Protein AF-A0A0P9VY60-F1 (afdb_monomer_lite)

Secondary structure (DSSP, 8-state):
---------EEEE-TT--S--SSSSEEE--TT--PPPHHHHHHHHHHHHHHHHTTS---------------PPTT--HHHHHHHHHHHHHHHHHHHHHHHHHHHSTTSTTTS--

Radius of gyration: 31.68 Å; chains: 1; bounding box: 68×30×89 Å

Sequence (114 aa):
MVAAVSASALAGMAHNGMDNIPKEGTWLLDGGERVLNPNQNRDLTKYLADKAGSGSGGAPSFTISAPVNVQAQPGMTDADAARQGSAISSALEAQLGQFLEREMRQGGRLWRRA

Foldseek 3Di:
DDPPPPPFPEPEEQEPHDDDDPDDGHYHYDPPDDDDDPVRVVVVVVVVVVVVVPVPPDDPDDDDDDDDDQDDDPPDDVVNSVVVSVVVVVVVVVVVVVVCVVQCPDPHPVVPDD

pLDDT: mean 76.6, std 13.26, range [42.72, 95.12]

Organism: Pseudomonas amygdali pv. lachrymans (NCBI:txid53707)

Structure (mmCIF, N/CA/C/O backbone):
data_AF-A0A0P9VY60-F1
#
_entry.id   AF-A0A0P9VY60-F1
#
loop_
_atom_site.group_PDB
_atom_site.id
_atom_site.type_symbol
_atom_site.label_atom_id
_atom_site.label_alt_id
_atom_site.label_comp_id
_atom_site.label_asym_id
_atom_site.label_entity_id
_atom_site.label_seq_id
_atom_site.pdbx_PDB_ins_code
_atom_site.Cartn_x
_atom_site.Cartn_y
_atom_site.Cartn_z
_atom_site.occupancy
_atom_site.B_iso_or_equiv
_atom_site.auth_seq_id
_atom_site.auth_comp_id
_atom_site.auth_asym_id
_atom_site.auth_atom_id
_atom_site.pdbx_PDB_model_num
ATOM 1 N N . MET A 1 1 ? -31.295 -20.658 41.154 1.00 42.72 1 MET A N 1
ATOM 2 C CA . MET A 1 1 ? -30.036 -19.919 41.384 1.00 42.72 1 MET A CA 1
ATOM 3 C C . MET A 1 1 ? -29.903 -18.901 40.266 1.00 42.72 1 MET A C 1
ATOM 5 O O . MET A 1 1 ? -29.662 -19.297 39.136 1.00 42.72 1 MET A O 1
ATOM 9 N N . VAL A 1 2 ? -30.185 -17.626 40.540 1.00 44.47 2 VAL A N 1
ATOM 10 C CA . VAL A 1 2 ? -29.983 -16.541 39.569 1.00 44.47 2 VAL A CA 1
ATOM 11 C C . VAL A 1 2 ? -28.503 -16.183 39.632 1.00 44.47 2 VAL A C 1
ATOM 13 O O . VAL A 1 2 ? -28.032 -15.722 40.669 1.00 44.47 2 VAL A O 1
ATOM 16 N N . ALA A 1 3 ? -27.754 -16.478 38.570 1.00 52.75 3 ALA A N 1
ATOM 17 C CA . ALA A 1 3 ? -26.366 -16.057 38.460 1.00 52.75 3 ALA A CA 1
ATOM 18 C C . ALA A 1 3 ? -26.352 -14.531 38.318 1.00 52.75 3 ALA A C 1
ATOM 20 O O . ALA A 1 3 ? -26.798 -13.993 37.305 1.00 52.75 3 ALA A O 1
ATOM 21 N N . ALA A 1 4 ? -25.892 -13.834 39.355 1.00 50.12 4 ALA A N 1
ATOM 22 C CA . ALA A 1 4 ? -25.584 -12.419 39.268 1.00 50.12 4 ALA A CA 1
ATOM 23 C C . ALA A 1 4 ? -24.449 -12.260 38.249 1.00 50.12 4 ALA A C 1
ATOM 25 O O . ALA A 1 4 ? -23.294 -12.559 38.548 1.00 50.12 4 ALA A O 1
ATOM 26 N N . VAL A 1 5 ? -24.785 -11.849 37.026 1.00 60.59 5 VAL A N 1
ATOM 27 C CA . VAL A 1 5 ? -23.789 -11.393 36.059 1.00 60.59 5 VAL A CA 1
ATOM 28 C C . VAL A 1 5 ? -23.247 -10.090 36.627 1.00 60.59 5 VAL A C 1
ATOM 30 O O . VAL A 1 5 ? -23.922 -9.063 36.616 1.00 60.59 5 VAL A O 1
ATOM 33 N N . SER A 1 6 ? -22.061 -10.161 37.221 1.00 55.69 6 SER A N 1
ATOM 34 C CA . SER A 1 6 ? -21.292 -9.002 37.649 1.00 55.69 6 SER A CA 1
ATOM 35 C C . SER A 1 6 ? -21.146 -8.070 36.449 1.00 55.69 6 SER A C 1
ATOM 37 O O . SER A 1 6 ? -20.472 -8.403 35.476 1.00 55.69 6 SER A O 1
ATOM 39 N N . ALA A 1 7 ? -21.824 -6.921 36.502 1.00 60.38 7 ALA A N 1
ATOM 40 C CA . ALA A 1 7 ? -21.718 -5.883 35.489 1.00 60.38 7 ALA A CA 1
ATOM 41 C C . ALA A 1 7 ? -20.251 -5.449 35.409 1.00 60.38 7 ALA A C 1
ATOM 43 O O . ALA A 1 7 ? -19.738 -4.766 36.296 1.00 60.38 7 ALA A O 1
ATOM 44 N N . SER A 1 8 ? -19.547 -5.919 34.383 1.00 64.31 8 SER A N 1
ATOM 45 C CA . SER A 1 8 ? -18.175 -5.514 34.109 1.00 64.31 8 SER A CA 1
ATOM 46 C C . SER A 1 8 ? -18.191 -4.006 33.872 1.00 64.31 8 SER A C 1
ATOM 48 O O . SER A 1 8 ? -18.979 -3.524 33.057 1.00 64.31 8 SER A O 1
ATOM 50 N N . ALA A 1 9 ? -17.372 -3.248 34.603 1.00 73.56 9 ALA A N 1
ATOM 51 C CA . ALA A 1 9 ? -17.280 -1.809 34.394 1.00 73.56 9 ALA A CA 1
ATOM 52 C C . ALA A 1 9 ? -16.748 -1.555 32.979 1.00 73.56 9 ALA A C 1
ATOM 54 O O . ALA A 1 9 ? -15.599 -1.876 32.666 1.00 73.56 9 ALA A O 1
ATOM 55 N N . LEU A 1 10 ? -17.607 -1.025 32.113 1.00 77.69 10 LEU A N 1
ATOM 56 C CA . LEU A 1 10 ? -17.242 -0.736 30.740 1.00 77.69 10 LEU A CA 1
ATOM 57 C C . LEU A 1 10 ? -16.207 0.395 30.711 1.00 77.69 10 LEU A C 1
ATOM 59 O O . LEU A 1 10 ? -16.400 1.435 31.339 1.00 77.69 10 LEU A O 1
ATOM 63 N N . ALA A 1 11 ? -15.107 0.192 29.988 1.00 81.56 11 ALA A N 1
ATOM 64 C CA . ALA A 1 11 ? -14.084 1.216 29.805 1.00 81.56 11 ALA A CA 1
ATOM 65 C C . ALA A 1 11 ? -14.533 2.305 28.820 1.00 81.56 11 ALA A C 1
ATOM 67 O O . ALA A 1 11 ? -14.134 3.458 28.983 1.00 81.56 11 ALA A O 1
ATOM 68 N N . GLY A 1 12 ? -15.384 1.952 27.847 1.00 83.19 12 GLY A N 1
ATOM 69 C CA . GLY A 1 12 ? -16.000 2.879 26.900 1.00 83.19 12 GLY A CA 1
ATOM 70 C C . GLY A 1 12 ? -16.765 2.189 25.762 1.00 83.19 12 GLY A C 1
ATOM 71 O O . GLY A 1 12 ? -16.897 0.964 25.727 1.00 83.19 12 GLY A O 1
ATOM 72 N N . MET A 1 13 ? -17.264 2.996 24.824 1.00 86.00 13 MET A N 1
ATOM 73 C CA . MET A 1 13 ? -17.917 2.558 23.583 1.00 86.00 13 MET A CA 1
ATOM 74 C C . MET A 1 13 ? -17.032 2.944 22.396 1.00 86.00 13 MET A C 1
ATOM 76 O O . MET A 1 13 ? -16.582 4.087 22.330 1.00 86.00 13 MET A O 1
ATOM 80 N N . ALA A 1 14 ? -16.787 2.008 21.481 1.00 82.25 14 ALA A N 1
ATOM 81 C CA . ALA A 1 14 ? -15.943 2.197 20.300 1.00 82.25 14 ALA A CA 1
ATOM 82 C C . ALA A 1 14 ? -16.771 2.183 18.997 1.00 82.25 14 ALA A C 1
ATOM 84 O O . ALA A 1 14 ? -16.352 1.598 18.007 1.00 82.25 14 ALA A O 1
ATOM 85 N N . HIS A 1 15 ? -17.951 2.815 19.012 1.00 84.38 15 HIS A N 1
ATOM 86 C CA . HIS A 1 15 ? -18.825 2.924 17.836 1.00 84.38 15 HIS A CA 1
ATOM 87 C C . HIS A 1 15 ? -18.157 3.710 16.699 1.00 84.38 15 HIS A C 1
ATOM 89 O O . HIS A 1 15 ? -17.724 4.845 16.905 1.00 84.38 15 HIS A O 1
ATOM 95 N N . ASN A 1 16 ? -18.215 3.163 15.483 1.00 83.12 16 ASN A N 1
ATOM 96 C CA . ASN A 1 16 ? -17.610 3.680 14.248 1.00 83.12 16 ASN A CA 1
ATOM 97 C C . ASN A 1 16 ? -16.075 3.592 14.212 1.00 83.12 16 ASN A C 1
ATOM 99 O O . ASN A 1 16 ? -15.430 4.285 13.420 1.00 83.12 16 ASN A O 1
ATOM 103 N N . GLY A 1 17 ? -15.490 2.726 15.039 1.00 81.94 17 GLY A N 1
ATOM 104 C CA . GLY A 1 17 ? -14.044 2.595 15.183 1.00 81.94 17 GLY A CA 1
ATOM 105 C C . GLY A 1 17 ? -13.393 3.700 16.023 1.00 81.94 17 GLY A C 1
ATOM 106 O O . GLY A 1 17 ? -14.022 4.652 16.480 1.00 81.94 17 GLY A O 1
ATOM 107 N N . MET A 1 18 ? -12.092 3.542 16.266 1.00 85.06 18 MET A N 1
ATOM 108 C CA . MET A 1 18 ? -11.272 4.484 17.027 1.00 85.06 18 MET A CA 1
ATOM 109 C C . MET A 1 18 ? -9.796 4.325 16.670 1.00 85.06 18 MET A C 1
ATOM 111 O O . MET A 1 18 ? -9.339 3.212 16.408 1.00 85.06 18 MET A O 1
ATOM 115 N N . ASP A 1 19 ? -9.042 5.421 16.724 1.00 83.12 19 ASP A N 1
ATOM 116 C CA . ASP A 1 19 ? -7.623 5.409 16.349 1.00 83.12 19 ASP A CA 1
ATOM 117 C C . ASP A 1 19 ? -6.732 4.737 17.406 1.00 83.12 19 ASP A C 1
ATOM 119 O O . ASP A 1 19 ? -5.780 4.035 17.068 1.00 83.12 19 ASP A O 1
ATOM 123 N N . ASN A 1 20 ? -7.016 4.946 18.700 1.00 85.81 20 ASN A N 1
ATOM 124 C CA . ASN A 1 20 ? -6.214 4.388 19.791 1.00 85.81 20 ASN A CA 1
ATOM 125 C C . ASN A 1 20 ? -7.009 4.174 21.086 1.00 85.81 20 ASN A C 1
ATOM 127 O O . ASN A 1 20 ? -7.744 5.056 21.529 1.00 85.81 20 ASN A O 1
ATOM 131 N N . ILE A 1 21 ? -6.770 3.036 21.747 1.00 86.81 21 ILE A N 1
ATOM 132 C CA . ILE A 1 21 ? -7.332 2.675 23.056 1.00 86.81 21 ILE A CA 1
ATOM 133 C C . ILE A 1 21 ? -6.580 3.431 24.169 1.00 86.81 21 ILE A C 1
ATOM 135 O O . ILE A 1 21 ? -5.389 3.186 24.362 1.00 86.81 21 ILE A O 1
ATOM 139 N N . PRO A 1 22 ? -7.227 4.341 24.926 1.00 85.00 22 PRO A N 1
ATOM 140 C CA . PRO A 1 22 ? -6.536 5.177 25.914 1.00 85.00 22 PRO A CA 1
ATOM 141 C C . PRO A 1 22 ? -6.069 4.399 27.153 1.00 85.00 22 PRO A C 1
ATOM 143 O O . PRO A 1 22 ? -5.088 4.781 27.786 1.00 85.00 22 PRO A O 1
ATOM 146 N N . LYS A 1 23 ? -6.781 3.328 27.518 1.00 88.00 23 LYS A N 1
ATOM 147 C CA . LYS A 1 23 ? -6.438 2.411 28.612 1.00 88.00 23 LYS A CA 1
ATOM 148 C C . LYS A 1 23 ? -7.058 1.036 28.371 1.00 88.00 23 LYS A C 1
ATOM 150 O O . LYS A 1 23 ? -8.108 0.937 27.734 1.00 88.00 23 LYS A O 1
ATOM 155 N N . GLU A 1 24 ? -6.432 -0.005 28.907 1.00 89.62 24 GLU A N 1
ATOM 156 C CA . GLU A 1 24 ? -6.970 -1.366 28.869 1.00 89.62 24 GLU A CA 1
ATOM 157 C C . GLU A 1 24 ? -8.321 -1.455 29.597 1.00 89.62 24 GLU A C 1
ATOM 159 O O . GLU A 1 24 ? -8.554 -0.788 30.610 1.00 89.62 24 GLU A O 1
ATOM 164 N N . GLY A 1 25 ? -9.229 -2.272 29.064 1.00 89.12 25 GLY A N 1
ATOM 165 C CA . GLY A 1 25 ? -10.533 -2.518 29.661 1.00 89.12 25 GLY A CA 1
ATOM 166 C C . GLY A 1 25 ? -11.514 -3.162 28.687 1.00 89.12 25 GLY A C 1
ATOM 167 O O . GLY A 1 25 ? -11.138 -3.606 27.605 1.00 89.12 25 GLY A O 1
ATOM 168 N N . THR A 1 26 ? -12.784 -3.225 29.085 1.00 89.62 26 THR A N 1
ATOM 169 C CA . THR A 1 26 ? -13.864 -3.797 28.262 1.00 89.62 26 THR A CA 1
ATOM 170 C C . THR A 1 26 ? -14.496 -2.715 27.388 1.00 89.62 26 THR A C 1
ATOM 172 O O . THR A 1 26 ? -14.861 -1.661 27.905 1.00 89.62 26 THR A O 1
ATOM 175 N N . TRP A 1 27 ? -14.661 -2.979 26.092 1.00 89.19 27 TRP A N 1
ATOM 176 C CA . TRP A 1 27 ? -15.203 -2.028 25.114 1.00 89.19 27 TRP A CA 1
ATOM 177 C C . TRP A 1 27 ? -16.440 -2.604 24.421 1.00 89.19 27 TRP A C 1
ATOM 179 O O . TRP A 1 27 ? -16.451 -3.785 24.074 1.00 89.19 27 TRP A O 1
ATOM 189 N N . LEU A 1 28 ? -17.472 -1.776 24.229 1.00 90.38 28 LEU A N 1
ATOM 190 C CA . LEU A 1 28 ? -18.633 -2.130 23.405 1.00 90.38 28 LEU A CA 1
ATOM 191 C C . LEU A 1 28 ? -18.373 -1.782 21.940 1.00 90.38 28 LEU A C 1
ATOM 193 O O . LEU A 1 28 ? -17.851 -0.704 21.648 1.00 90.38 28 LEU A O 1
ATOM 197 N N . LEU A 1 29 ? -18.775 -2.698 21.061 1.00 89.69 29 LEU A N 1
ATOM 198 C CA . LEU A 1 29 ? -18.629 -2.626 19.610 1.00 89.69 29 LEU A CA 1
ATOM 199 C C . LEU A 1 29 ? -19.987 -2.830 18.943 1.00 89.69 29 LEU A C 1
ATOM 201 O O . LEU A 1 29 ? -20.821 -3.589 19.449 1.00 89.69 29 LEU A O 1
ATOM 205 N N . ASP A 1 30 ? -20.156 -2.211 17.783 1.00 90.19 30 ASP A N 1
ATOM 206 C CA . ASP A 1 30 ? -21.293 -2.452 16.909 1.00 90.19 30 ASP A CA 1
ATOM 207 C C . ASP A 1 30 ? -21.121 -3.754 16.112 1.00 90.19 30 ASP A C 1
ATOM 209 O O . ASP A 1 30 ? -20.020 -4.202 15.769 1.00 90.19 30 ASP A O 1
ATOM 213 N N . GLY A 1 31 ? -22.250 -4.383 15.778 1.00 91.62 31 GLY A N 1
ATOM 214 C CA . GLY A 1 31 ? -22.262 -5.550 14.903 1.00 91.62 31 GLY A CA 1
ATOM 215 C C . GLY A 1 31 ? -21.685 -5.211 13.525 1.00 91.62 31 GLY A C 1
ATOM 216 O O . GLY A 1 31 ? -22.217 -4.358 12.822 1.00 91.62 31 GLY A O 1
ATOM 217 N N . GLY A 1 32 ? -20.619 -5.908 13.121 1.00 90.31 32 GLY A N 1
ATOM 218 C CA . GLY A 1 32 ? -19.929 -5.689 11.842 1.00 90.31 32 GLY A CA 1
ATOM 219 C C . GLY A 1 32 ? -18.572 -4.985 11.959 1.00 90.31 32 GLY A C 1
ATOM 220 O O . GLY A 1 32 ? -17.814 -4.980 10.988 1.00 90.31 32 GLY A O 1
ATOM 221 N N . GLU A 1 33 ? -18.220 -4.459 13.135 1.00 91.31 33 GLU A N 1
ATOM 222 C CA . GLU A 1 33 ? -16.888 -3.906 13.395 1.00 91.31 33 GLU A CA 1
ATOM 223 C C . GLU A 1 33 ? -15.824 -5.012 13.526 1.00 91.31 33 GLU A C 1
ATOM 225 O O . GLU A 1 33 ? -16.108 -6.150 13.911 1.00 91.31 33 GLU A O 1
ATOM 230 N N . ARG A 1 34 ? -14.567 -4.695 13.181 1.00 89.62 34 ARG A N 1
ATOM 231 C CA . ARG A 1 34 ? -13.445 -5.648 13.221 1.00 89.62 34 ARG A CA 1
ATOM 232 C C . ARG A 1 34 ? -12.412 -5.219 14.251 1.00 89.62 34 ARG A C 1
ATOM 234 O O . ARG A 1 34 ? -11.895 -4.110 14.185 1.00 89.62 34 ARG A O 1
ATOM 241 N N . VAL A 1 35 ? -12.033 -6.150 15.122 1.00 90.19 35 VAL A N 1
ATOM 242 C CA . VAL A 1 35 ? -10.876 -6.009 16.014 1.00 90.19 35 VAL A CA 1
ATOM 243 C C . VAL A 1 35 ? -9.698 -6.750 15.394 1.00 90.19 35 VAL A C 1
ATOM 245 O O . VAL A 1 35 ? -9.787 -7.945 15.110 1.00 90.19 35 VAL A O 1
ATOM 248 N N . LEU A 1 36 ? -8.601 -6.036 15.150 1.00 90.88 36 LEU A N 1
ATOM 249 C CA . LEU A 1 36 ? -7.376 -6.607 14.594 1.00 90.88 36 LEU A CA 1
ATOM 250 C C . LEU A 1 36 ? -6.371 -6.882 15.706 1.00 90.88 36 LEU A C 1
ATOM 252 O O . LEU A 1 36 ? -6.258 -6.112 16.660 1.00 90.88 36 LEU A O 1
ATOM 256 N N . ASN A 1 37 ? -5.591 -7.955 15.564 1.00 93.06 37 ASN A N 1
ATOM 257 C CA . ASN A 1 37 ? -4.427 -8.125 16.424 1.00 93.06 37 ASN A CA 1
ATOM 258 C C . ASN A 1 37 ? -3.325 -7.105 16.044 1.00 93.06 37 ASN A C 1
ATOM 260 O O . ASN A 1 37 ? -3.324 -6.581 14.924 1.00 93.06 37 ASN A O 1
ATOM 264 N N . PRO A 1 38 ? -2.352 -6.828 16.932 1.00 90.75 38 PRO A N 1
ATOM 265 C CA . PRO A 1 38 ? -1.355 -5.783 16.686 1.00 90.75 38 PRO A CA 1
ATOM 266 C C . PRO A 1 38 ? -0.524 -5.973 15.408 1.00 90.75 38 PRO A C 1
ATOM 268 O O . PRO A 1 38 ? -0.226 -5.003 14.713 1.00 90.75 38 PRO A O 1
ATOM 271 N N . ASN A 1 39 ? -0.171 -7.217 15.066 1.00 95.12 39 ASN A N 1
ATOM 272 C CA . ASN A 1 39 ? 0.602 -7.510 13.858 1.00 95.12 39 ASN A CA 1
ATOM 273 C C . ASN A 1 39 ? -0.224 -7.254 12.590 1.00 95.12 39 ASN A C 1
ATOM 275 O O . ASN A 1 39 ? 0.253 -6.579 11.686 1.00 95.12 39 ASN A O 1
ATOM 279 N N . GLN A 1 40 ? -1.476 -7.715 12.557 1.00 94.44 40 GLN A N 1
ATOM 280 C CA . GLN A 1 40 ? -2.414 -7.462 11.462 1.00 94.44 40 GLN A CA 1
ATOM 281 C C . GLN A 1 40 ? -2.684 -5.969 11.289 1.00 94.44 40 GLN A C 1
ATOM 283 O O . GLN A 1 40 ? -2.755 -5.501 10.158 1.00 94.44 40 GLN A O 1
ATOM 288 N N . ASN A 1 41 ? -2.805 -5.223 12.391 1.00 91.88 41 ASN A N 1
ATOM 289 C CA . ASN A 1 41 ? -2.982 -3.777 12.339 1.00 91.88 41 ASN A CA 1
ATOM 290 C C . ASN A 1 41 ? -1.769 -3.091 11.695 1.00 91.88 41 ASN A C 1
ATOM 292 O O . ASN A 1 41 ? -1.922 -2.319 10.756 1.00 91.88 41 ASN A O 1
ATOM 296 N N . ARG A 1 42 ? -0.549 -3.429 12.137 1.00 93.62 42 ARG A N 1
ATOM 297 C CA . ARG A 1 42 ? 0.690 -2.906 11.537 1.00 93.62 42 ARG A CA 1
ATOM 298 C C . ARG A 1 42 ? 0.775 -3.228 10.045 1.00 93.62 42 ARG A C 1
ATOM 300 O O . ARG A 1 42 ? 1.110 -2.354 9.248 1.00 93.62 42 ARG A O 1
ATOM 307 N N . ASP A 1 43 ? 0.495 -4.473 9.679 1.00 95.12 43 ASP A N 1
ATOM 308 C CA . ASP A 1 43 ? 0.611 -4.936 8.299 1.00 95.12 43 ASP A CA 1
ATOM 309 C C . ASP A 1 43 ? -0.447 -4.266 7.400 1.00 95.12 43 ASP A C 1
ATOM 311 O O . ASP A 1 43 ? -0.125 -3.851 6.285 1.00 95.12 43 ASP A O 1
ATOM 315 N N . LEU A 1 44 ? -1.675 -4.067 7.901 1.00 93.50 44 LEU A N 1
ATOM 316 C CA . LEU A 1 44 ? -2.723 -3.307 7.213 1.00 93.50 44 LEU A CA 1
ATOM 317 C C . LEU A 1 44 ? -2.328 -1.838 7.032 1.00 93.50 44 LEU A C 1
ATOM 319 O O . LEU A 1 44 ? -2.419 -1.321 5.920 1.00 93.50 44 LEU A O 1
ATOM 323 N N . THR A 1 45 ? -1.851 -1.177 8.089 1.00 91.75 45 THR A N 1
ATOM 324 C CA . THR A 1 45 ? -1.384 0.215 8.027 1.00 91.75 45 THR A CA 1
ATOM 325 C C . THR A 1 45 ? -0.283 0.379 6.987 1.00 91.75 45 THR A C 1
ATOM 327 O O . THR A 1 45 ? -0.333 1.300 6.175 1.00 91.75 45 THR A O 1
ATOM 330 N N . LYS A 1 46 ? 0.682 -0.548 6.958 1.00 92.62 46 LYS A N 1
ATOM 331 C CA . LYS A 1 46 ? 1.745 -0.549 5.952 1.00 92.62 46 LYS A CA 1
ATOM 332 C C . LYS A 1 46 ? 1.186 -0.709 4.539 1.00 92.62 46 LYS A C 1
ATOM 334 O O . LYS A 1 46 ? 1.519 0.082 3.667 1.00 92.62 46 LYS A O 1
ATOM 339 N N . TYR A 1 47 ? 0.303 -1.683 4.323 1.00 91.56 47 TYR A N 1
ATOM 340 C CA . TYR A 1 47 ? -0.323 -1.900 3.018 1.00 91.56 47 TYR A CA 1
ATOM 341 C C . TYR A 1 47 ? -1.079 -0.659 2.519 1.00 91.56 47 TYR A C 1
ATOM 343 O O . TYR A 1 47 ? -0.967 -0.294 1.349 1.00 91.56 47 TYR A O 1
ATOM 351 N N . LEU A 1 48 ? -1.832 0.005 3.400 1.00 91.44 48 LEU 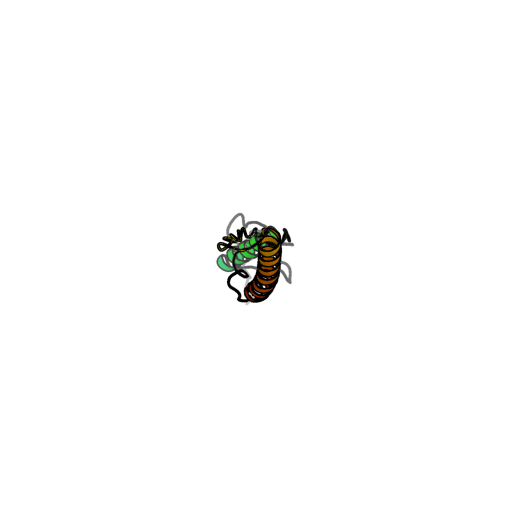A N 1
ATOM 352 C CA . LEU A 1 48 ? -2.554 1.231 3.065 1.00 91.44 48 LEU A CA 1
ATOM 353 C C . LEU A 1 48 ? -1.599 2.387 2.750 1.00 91.44 48 LEU A C 1
ATOM 355 O O . LEU A 1 48 ? -1.842 3.111 1.789 1.00 91.44 48 LEU A O 1
ATOM 359 N N . ALA A 1 49 ? -0.503 2.535 3.499 1.00 88.38 49 ALA A N 1
ATOM 360 C CA . ALA A 1 49 ? 0.524 3.539 3.227 1.00 88.38 49 ALA A CA 1
ATOM 361 C C . ALA A 1 49 ? 1.218 3.299 1.875 1.00 88.38 49 ALA A C 1
ATOM 363 O O . ALA A 1 49 ? 1.347 4.227 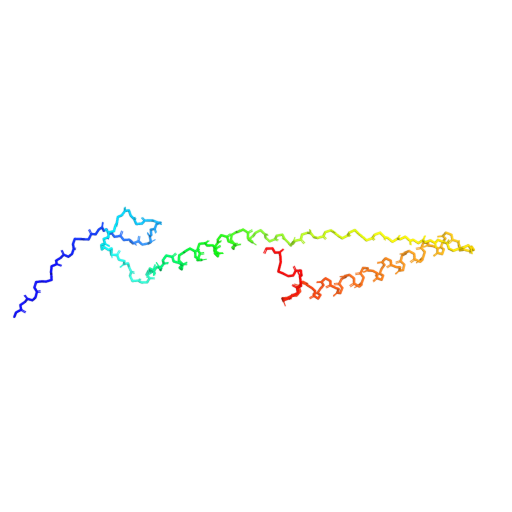1.078 1.00 88.38 49 ALA A O 1
ATOM 364 N N . ASP A 1 50 ? 1.578 2.049 1.573 1.00 85.00 50 ASP A N 1
ATOM 365 C CA . ASP A 1 50 ? 2.176 1.657 0.294 1.00 85.00 50 ASP A CA 1
ATOM 366 C C . ASP A 1 50 ? 1.195 1.897 -0.868 1.00 85.00 50 ASP A C 1
ATOM 368 O O . ASP A 1 50 ? 1.582 2.358 -1.943 1.00 85.00 50 ASP A O 1
ATOM 372 N N . LYS A 1 51 ? -0.105 1.643 -0.665 1.00 82.44 51 LYS A N 1
ATOM 373 C CA . LYS A 1 51 ? -1.156 1.942 -1.651 1.00 82.44 51 LYS A CA 1
ATOM 374 C C . LYS A 1 51 ? -1.407 3.435 -1.835 1.00 82.44 51 LYS A C 1
ATOM 376 O O . LYS A 1 51 ? -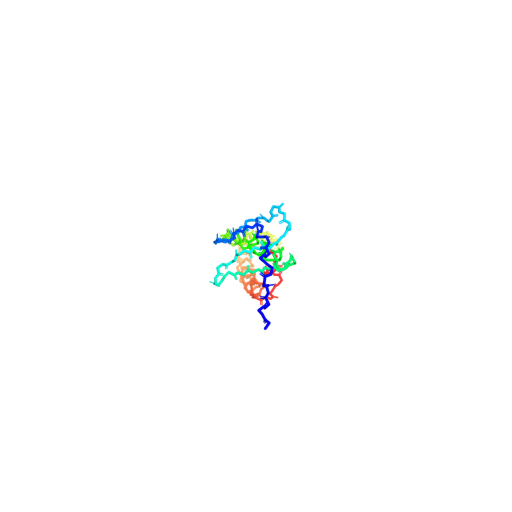1.611 3.865 -2.965 1.00 82.44 51 LYS A O 1
ATOM 381 N N . ALA A 1 52 ? -1.376 4.216 -0.761 1.00 76.94 52 ALA A N 1
ATOM 382 C CA . ALA A 1 52 ? -1.506 5.666 -0.832 1.00 76.94 52 ALA A CA 1
ATOM 383 C C . ALA A 1 52 ? -0.293 6.301 -1.535 1.00 76.94 52 ALA A C 1
ATOM 385 O O . ALA A 1 52 ? -0.467 7.179 -2.375 1.00 76.94 52 ALA A O 1
ATOM 386 N N . GLY A 1 53 ? 0.921 5.811 -1.258 1.00 64.88 53 GLY A N 1
ATOM 387 C CA . GLY A 1 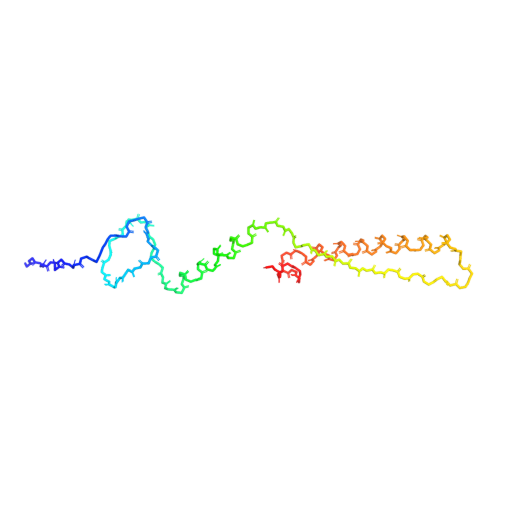53 ? 2.156 6.257 -1.911 1.00 64.88 53 GLY A CA 1
ATOM 388 C C . GLY A 1 53 ? 2.273 5.815 -3.374 1.00 64.88 53 GLY A C 1
ATOM 389 O O . GLY A 1 53 ? 2.704 6.593 -4.220 1.00 64.88 53 GLY A O 1
ATOM 390 N N . SER A 1 54 ? 1.816 4.602 -3.701 1.00 57.84 54 SER A N 1
ATOM 391 C CA . SER A 1 54 ? 1.766 4.091 -5.084 1.00 57.84 54 SER A CA 1
ATOM 392 C C . SER A 1 54 ? 0.553 4.581 -5.888 1.00 57.84 54 SER A C 1
ATOM 394 O O . SER A 1 54 ? 0.448 4.294 -7.079 1.00 57.84 54 SER A O 1
ATOM 396 N N . GLY A 1 55 ? -0.348 5.352 -5.267 1.00 52.12 55 GLY A N 1
ATOM 397 C CA . GLY A 1 55 ? -1.470 6.026 -5.928 1.00 52.12 55 GLY A CA 1
ATOM 398 C C . GLY A 1 55 ? -1.055 7.208 -6.810 1.00 52.12 55 GLY A C 1
ATOM 399 O O . GLY A 1 55 ? -1.858 7.678 -7.615 1.00 52.12 55 GLY A O 1
ATOM 400 N N . SER A 1 56 ? 0.203 7.656 -6.727 1.00 51.34 56 SER A N 1
ATOM 401 C CA . SER A 1 56 ? 0.810 8.503 -7.756 1.00 51.34 56 SER A CA 1
ATOM 402 C C . SER A 1 56 ? 1.171 7.627 -8.957 1.00 51.34 56 SER A C 1
ATOM 404 O O . SER A 1 56 ? 2.299 7.161 -9.100 1.00 51.34 56 SER A O 1
ATOM 406 N N . GLY A 1 57 ? 0.172 7.355 -9.799 1.00 51.38 57 GLY A N 1
ATOM 407 C CA . GLY A 1 57 ? 0.279 6.623 -11.062 1.00 51.38 57 GLY A CA 1
ATOM 408 C C . GLY A 1 57 ? 1.093 7.355 -12.133 1.00 51.38 57 GLY A C 1
ATOM 409 O O . GLY A 1 57 ? 0.627 7.527 -13.256 1.00 51.38 57 GLY A O 1
ATOM 410 N N . GLY A 1 58 ? 2.306 7.790 -11.803 1.00 53.28 58 GLY A N 1
ATOM 411 C CA . GLY A 1 58 ? 3.343 8.065 -12.781 1.00 53.28 58 GLY A CA 1
ATOM 412 C C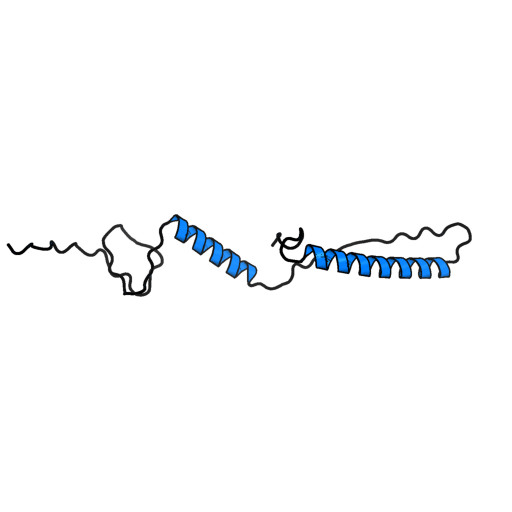 . GLY A 1 58 ? 4.075 6.762 -13.049 1.00 53.28 58 GLY A C 1
ATOM 413 O O . GLY A 1 58 ? 4.725 6.228 -12.152 1.00 53.28 58 GLY A O 1
ATOM 414 N N . ALA A 1 59 ? 3.958 6.231 -14.267 1.00 57.72 59 ALA A N 1
ATOM 415 C CA . ALA A 1 59 ? 4.832 5.153 -14.714 1.00 57.72 59 ALA A CA 1
ATOM 416 C C . ALA A 1 59 ? 6.287 5.509 -14.348 1.00 57.72 59 ALA A C 1
ATOM 418 O O . ALA A 1 59 ? 6.668 6.671 -14.526 1.00 57.72 59 ALA A O 1
ATOM 419 N N . PRO A 1 60 ? 7.092 4.566 -13.824 1.00 57.94 60 PRO A N 1
ATOM 420 C CA . PRO A 1 60 ? 8.489 4.842 -13.526 1.00 57.94 60 PRO A CA 1
ATOM 421 C C . PRO A 1 60 ? 9.156 5.385 -14.794 1.00 57.94 60 PRO A C 1
ATOM 423 O O . PRO A 1 60 ? 9.268 4.683 -15.798 1.00 57.94 60 PRO A O 1
ATOM 426 N N . SER A 1 61 ? 9.549 6.661 -14.777 1.00 57.56 61 SER A N 1
ATOM 427 C CA . SER A 1 61 ? 10.241 7.277 -15.904 1.00 57.56 61 SER A CA 1
ATOM 428 C C . SER A 1 61 ? 11.658 6.718 -15.942 1.00 57.56 61 SER A C 1
ATOM 430 O O . SER A 1 61 ? 12.496 7.067 -15.109 1.00 57.56 61 SER A O 1
ATOM 432 N N . PHE A 1 62 ? 11.914 5.812 -16.878 1.00 62.28 62 PHE A N 1
ATOM 433 C CA . PHE A 1 62 ? 13.222 5.205 -17.075 1.00 62.28 62 PHE A CA 1
ATOM 434 C C . PHE A 1 62 ? 13.895 5.833 -18.300 1.00 62.28 62 PHE A C 1
ATOM 436 O O . PHE A 1 62 ? 13.415 5.679 -19.421 1.00 62.28 62 PHE A O 1
ATOM 443 N N . THR A 1 63 ? 15.001 6.550 -18.087 1.00 68.50 63 THR A N 1
ATOM 444 C CA . THR A 1 63 ? 15.803 7.142 -19.169 1.00 68.50 63 THR A CA 1
ATOM 445 C C . THR A 1 63 ? 16.967 6.216 -19.501 1.00 68.50 63 THR A C 1
ATOM 447 O O . THR A 1 63 ? 17.832 5.980 -18.658 1.00 68.50 63 THR A O 1
ATOM 450 N N . ILE A 1 64 ? 17.003 5.702 -20.732 1.00 68.00 64 ILE A N 1
ATOM 451 C CA . ILE A 1 64 ? 18.088 4.849 -21.229 1.00 68.00 64 ILE A CA 1
ATOM 452 C C . ILE A 1 64 ? 18.957 5.667 -22.176 1.00 68.00 64 ILE A C 1
ATOM 454 O O . ILE A 1 64 ? 18.518 6.040 -23.261 1.00 68.00 64 ILE A O 1
ATOM 458 N N . SER A 1 65 ? 20.206 5.904 -21.784 1.00 68.50 65 SER A N 1
ATOM 459 C CA . SER A 1 65 ? 21.216 6.516 -22.648 1.00 68.50 65 SER A CA 1
ATOM 460 C C . SER A 1 65 ? 22.005 5.421 -23.365 1.00 68.50 65 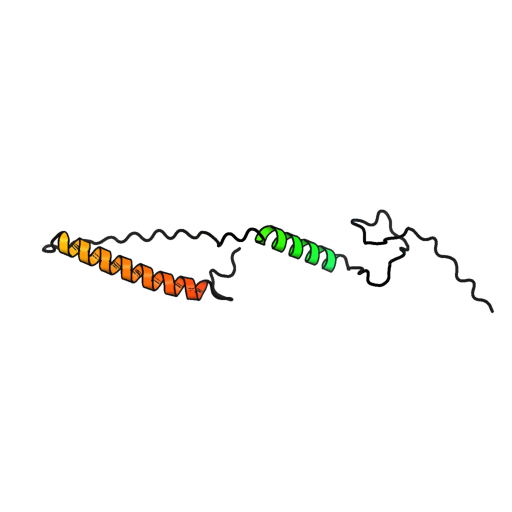SER A C 1
ATOM 462 O O . SER A 1 65 ? 22.855 4.778 -22.752 1.00 68.50 65 SER A O 1
ATOM 464 N N . ALA A 1 66 ? 21.735 5.205 -24.653 1.00 70.62 66 ALA A N 1
ATOM 465 C CA . ALA A 1 66 ? 22.453 4.239 -25.487 1.00 70.62 66 ALA A CA 1
ATOM 466 C C . ALA A 1 66 ? 23.158 4.952 -26.661 1.00 70.62 66 ALA A C 1
ATOM 468 O O . ALA A 1 66 ? 22.569 5.095 -27.733 1.00 70.62 66 ALA A O 1
ATOM 469 N N . PRO A 1 67 ? 24.395 5.452 -26.474 1.00 69.31 67 PRO A N 1
ATOM 470 C CA . PRO A 1 67 ? 25.135 6.110 -27.548 1.00 69.31 67 PRO A CA 1
ATOM 471 C C . PRO A 1 67 ? 25.569 5.092 -28.614 1.00 69.31 67 PRO A C 1
ATOM 473 O O . PRO A 1 67 ? 26.190 4.077 -28.301 1.00 69.31 67 PRO A O 1
ATOM 476 N N . VAL A 1 68 ? 25.268 5.378 -29.883 1.00 68.88 68 VAL A N 1
ATOM 477 C CA . VAL A 1 68 ? 25.716 4.580 -31.035 1.00 68.88 68 VAL A CA 1
ATOM 478 C C . VAL A 1 68 ? 26.936 5.261 -31.653 1.00 68.88 68 VAL A C 1
ATOM 480 O O . VAL A 1 68 ? 26.820 6.335 -32.238 1.00 68.88 68 VAL A O 1
ATOM 483 N N . ASN A 1 69 ? 28.108 4.635 -31.538 1.00 68.62 69 ASN A N 1
ATOM 484 C CA . ASN A 1 69 ? 29.339 5.113 -32.166 1.00 68.62 69 ASN A CA 1
ATOM 485 C C . ASN A 1 69 ? 29.552 4.379 -33.498 1.00 68.62 69 ASN A C 1
ATOM 487 O O . ASN A 1 69 ? 29.888 3.196 -33.506 1.00 68.62 69 ASN A O 1
ATOM 491 N N . VAL A 1 70 ? 29.366 5.071 -34.625 1.00 64.25 70 VAL A N 1
ATOM 492 C CA . VAL A 1 70 ? 29.677 4.528 -35.956 1.00 64.25 70 VAL A CA 1
ATOM 493 C C . VAL A 1 70 ? 31.089 4.965 -36.329 1.00 64.25 70 VAL A C 1
ATOM 495 O O . VAL A 1 70 ? 31.332 6.132 -36.625 1.00 64.25 70 VAL A O 1
ATOM 498 N N . GLN A 1 71 ? 32.042 4.036 -36.278 1.00 62.50 71 GLN A N 1
ATOM 499 C CA . GLN A 1 71 ? 33.393 4.269 -36.782 1.00 62.50 71 GLN A CA 1
ATOM 500 C C . GLN A 1 71 ? 33.382 4.052 -38.296 1.00 62.50 71 GLN A C 1
ATOM 502 O O . GLN A 1 71 ? 33.259 2.920 -38.758 1.00 62.50 71 GLN A O 1
ATOM 507 N N . ALA A 1 72 ? 33.477 5.138 -39.066 1.00 58.50 72 ALA A N 1
ATOM 508 C CA . ALA A 1 72 ? 33.589 5.052 -40.516 1.00 58.50 72 ALA A CA 1
ATOM 509 C C . ALA A 1 72 ? 34.879 4.303 -40.881 1.00 58.50 72 ALA A C 1
ATOM 511 O O . ALA A 1 72 ? 35.985 4.710 -40.515 1.00 58.50 72 ALA A O 1
ATOM 512 N N . GLN A 1 73 ? 34.733 3.177 -41.574 1.00 63.00 73 GLN A N 1
ATOM 513 C CA . GLN A 1 73 ? 35.864 2.405 -42.074 1.00 63.00 73 GLN A CA 1
ATOM 514 C C . GLN A 1 73 ? 36.486 3.148 -43.274 1.00 63.00 73 GLN A C 1
ATOM 516 O O . GLN A 1 73 ? 35.750 3.802 -44.019 1.00 63.00 73 GLN A O 1
ATOM 521 N N . PRO A 1 74 ? 37.816 3.091 -43.490 1.00 53.62 74 PRO A N 1
ATOM 522 C CA . PRO A 1 74 ? 38.459 3.832 -44.576 1.00 53.62 74 PRO A CA 1
ATOM 523 C C . PRO A 1 74 ? 37.820 3.497 -45.935 1.00 53.62 74 PRO A C 1
ATOM 525 O O . PRO A 1 74 ? 37.844 2.342 -46.353 1.00 53.62 74 PRO A O 1
ATOM 528 N N . GLY A 1 75 ? 37.236 4.498 -46.606 1.00 65.94 75 GLY A N 1
ATOM 529 C CA . GLY A 1 75 ? 36.518 4.341 -47.884 1.00 65.94 75 GLY A CA 1
ATOM 530 C C . GLY A 1 75 ? 34.990 4.467 -47.807 1.00 65.94 75 GLY A C 1
ATOM 531 O O . GLY A 1 75 ? 34.327 4.421 -48.838 1.00 65.94 75 GLY A O 1
ATOM 532 N N . MET A 1 76 ? 34.429 4.651 -46.613 1.00 69.25 76 MET A N 1
ATOM 533 C CA . MET A 1 76 ? 32.999 4.862 -46.391 1.00 69.25 76 MET A CA 1
ATOM 534 C C . MET A 1 76 ? 32.649 6.353 -46.449 1.00 69.25 76 MET A C 1
ATOM 536 O O . MET A 1 76 ? 33.323 7.170 -45.822 1.00 69.25 76 MET A O 1
ATOM 540 N N . THR A 1 77 ? 31.613 6.723 -47.206 1.00 74.19 77 THR A N 1
ATOM 541 C CA . THR A 1 77 ? 31.168 8.123 -47.281 1.00 74.19 77 THR A CA 1
ATOM 542 C C . THR A 1 77 ? 30.361 8.505 -46.037 1.00 74.19 77 THR A C 1
ATOM 544 O O . THR A 1 77 ? 29.716 7.652 -45.423 1.00 74.19 77 THR A O 1
ATOM 547 N N . ASP A 1 78 ? 30.327 9.792 -45.676 1.00 73.00 78 ASP A N 1
ATOM 548 C CA . ASP A 1 78 ? 29.494 10.288 -44.564 1.00 73.00 78 ASP A CA 1
ATOM 549 C C . ASP A 1 78 ? 28.008 9.919 -44.737 1.00 73.00 78 ASP A C 1
ATOM 551 O O . ASP A 1 78 ? 27.290 9.668 -43.766 1.00 73.00 78 ASP A O 1
ATOM 555 N N . ALA A 1 79 ? 27.548 9.819 -45.988 1.00 74.50 79 ALA A N 1
ATOM 556 C CA . ALA A 1 79 ? 26.195 9.390 -46.321 1.00 74.50 79 ALA A CA 1
ATOM 557 C C . ALA A 1 79 ? 25.942 7.914 -45.963 1.00 74.50 79 ALA A C 1
ATOM 559 O O . ALA A 1 79 ? 24.855 7.574 -45.490 1.00 74.50 79 ALA A O 1
ATOM 560 N N . ASP A 1 80 ? 26.935 7.043 -46.141 1.00 76.31 80 ASP A N 1
ATOM 561 C CA . ASP A 1 80 ? 26.845 5.633 -45.756 1.00 76.31 80 ASP A CA 1
ATOM 562 C C . ASP A 1 80 ? 26.903 5.470 -44.228 1.00 76.31 80 ASP A C 1
ATOM 564 O O . ASP A 1 80 ? 26.172 4.650 -43.669 1.00 76.31 80 ASP A O 1
ATOM 568 N N . ALA A 1 81 ? 27.679 6.312 -43.532 1.00 74.38 81 ALA A N 1
ATOM 569 C CA . ALA A 1 81 ? 27.725 6.363 -42.065 1.00 74.38 81 ALA A CA 1
ATOM 570 C C . ALA A 1 81 ? 26.394 6.788 -41.448 1.00 74.38 81 ALA A C 1
ATOM 572 O O . ALA A 1 81 ? 25.919 6.156 -40.502 1.00 74.38 81 ALA A O 1
ATOM 573 N N . ALA A 1 82 ? 25.747 7.804 -42.018 1.00 79.25 82 ALA A N 1
ATOM 574 C CA . ALA A 1 82 ? 24.434 8.255 -41.571 1.00 79.25 82 ALA A CA 1
ATOM 575 C C . ALA A 1 82 ? 23.344 7.185 -41.789 1.00 79.25 82 ALA A C 1
ATOM 577 O O . ALA A 1 82 ? 22.502 6.945 -40.914 1.00 79.25 82 ALA A O 1
ATOM 578 N N . ARG A 1 83 ? 23.373 6.492 -42.936 1.00 81.44 83 ARG A N 1
ATOM 579 C CA . ARG A 1 83 ? 22.461 5.372 -43.233 1.00 81.44 83 ARG A CA 1
ATOM 580 C C . ARG A 1 83 ? 22.670 4.200 -42.278 1.00 81.44 83 ARG A C 1
ATOM 582 O O . ARG A 1 83 ? 21.700 3.630 -41.788 1.00 81.44 83 ARG A O 1
ATOM 589 N N . GLN A 1 84 ? 23.921 3.872 -41.968 1.00 81.62 84 GLN A N 1
ATOM 590 C CA . GLN A 1 84 ? 24.232 2.834 -40.990 1.00 81.62 84 GLN A CA 1
ATOM 591 C C . GLN A 1 84 ? 23.781 3.229 -39.576 1.00 81.62 84 GLN A C 1
ATOM 593 O O . GLN A 1 84 ? 23.160 2.420 -38.891 1.00 81.62 84 GLN A O 1
ATOM 598 N N . GLY A 1 85 ? 24.027 4.472 -39.152 1.00 80.81 85 GLY A N 1
ATOM 599 C CA . GLY A 1 85 ? 23.615 4.969 -37.837 1.00 80.81 85 GLY A CA 1
ATOM 600 C C . GLY A 1 85 ? 22.102 4.890 -37.617 1.00 80.81 85 GLY A C 1
ATOM 601 O O . GLY A 1 85 ? 21.658 4.381 -36.591 1.00 80.81 85 GLY A O 1
ATOM 602 N N . SER A 1 86 ? 21.317 5.313 -38.611 1.00 83.94 86 SER A N 1
ATOM 603 C CA . SER A 1 86 ? 19.844 5.258 -38.575 1.00 83.94 86 SER A CA 1
ATOM 604 C C . SER A 1 86 ? 19.272 3.831 -38.627 1.00 83.94 86 SER A C 1
ATOM 606 O O . SER A 1 86 ? 18.266 3.529 -37.977 1.00 83.94 86 SER A O 1
ATOM 608 N N . ALA A 1 87 ? 19.919 2.913 -39.351 1.00 84.19 87 ALA A N 1
ATOM 609 C CA . ALA A 1 87 ? 19.549 1.497 -39.338 1.00 84.19 87 ALA A CA 1
ATOM 610 C C . ALA A 1 87 ? 19.835 0.838 -37.975 1.00 84.19 87 ALA A C 1
ATOM 612 O O . ALA A 1 87 ? 19.036 0.042 -37.484 1.00 84.19 87 ALA A O 1
ATOM 613 N N . ILE A 1 88 ? 20.953 1.194 -37.333 1.00 84.56 88 ILE A N 1
ATOM 614 C CA . ILE A 1 88 ? 21.304 0.678 -36.004 1.00 84.56 88 ILE A CA 1
ATOM 615 C C . ILE A 1 88 ? 20.372 1.252 -34.933 1.00 84.56 88 ILE A C 1
ATOM 617 O O . ILE A 1 88 ? 19.927 0.504 -34.064 1.00 84.56 88 ILE A O 1
ATOM 621 N N . SER A 1 89 ? 20.043 2.547 -34.991 1.00 81.56 89 SER A N 1
ATOM 622 C CA . SER A 1 89 ? 19.165 3.174 -33.996 1.00 81.56 89 SER A CA 1
ATOM 623 C C . SER A 1 89 ? 17.757 2.578 -34.019 1.00 81.56 89 SER A C 1
ATOM 625 O O . SER A 1 89 ? 17.234 2.214 -32.972 1.00 81.56 89 SER A O 1
ATOM 627 N N . SER A 1 90 ? 17.177 2.381 -35.205 1.00 85.88 90 SER A N 1
ATOM 628 C CA . SER A 1 90 ? 15.857 1.749 -35.347 1.00 85.88 90 SER A CA 1
ATOM 629 C C . SER A 1 90 ? 15.851 0.278 -34.905 1.00 85.88 90 SER A C 1
ATOM 631 O O . SER A 1 90 ? 14.912 -0.172 -34.245 1.00 85.88 90 SER A O 1
ATOM 633 N N . ALA A 1 91 ? 16.916 -0.476 -35.199 1.00 85.62 91 ALA A N 1
ATOM 634 C CA . ALA A 1 91 ? 17.068 -1.846 -34.710 1.00 85.62 91 ALA A CA 1
ATOM 635 C C . ALA A 1 91 ? 17.194 -1.906 -33.177 1.00 85.62 91 ALA A C 1
ATOM 637 O O . ALA A 1 91 ? 16.604 -2.783 -32.541 1.00 85.62 91 ALA A O 1
ATOM 638 N N . LEU A 1 92 ? 17.926 -0.961 -32.582 1.00 84.62 92 LEU A N 1
ATOM 639 C CA . LEU A 1 92 ? 18.075 -0.840 -31.136 1.00 84.62 92 LEU A CA 1
ATOM 640 C C . LEU A 1 92 ? 16.740 -0.499 -30.465 1.00 84.62 92 LEU A C 1
ATOM 642 O O . LEU A 1 92 ? 16.375 -1.161 -29.497 1.00 84.62 92 LEU A O 1
ATOM 646 N N . GLU A 1 93 ? 15.990 0.472 -30.991 1.00 84.44 93 GLU A N 1
ATOM 647 C CA . GLU A 1 93 ? 14.659 0.837 -30.489 1.00 84.44 93 GLU A CA 1
ATOM 648 C C . GLU A 1 93 ? 13.704 -0.365 -30.489 1.00 84.44 93 GLU A C 1
ATOM 650 O O . GLU A 1 93 ? 13.048 -0.635 -29.481 1.00 84.44 93 GLU A O 1
ATOM 655 N N . ALA A 1 94 ? 13.679 -1.146 -31.574 1.00 85.50 94 ALA A N 1
ATOM 656 C CA . ALA A 1 94 ? 12.840 -2.338 -31.674 1.00 85.50 94 ALA A CA 1
ATOM 657 C C . ALA A 1 94 ? 13.230 -3.420 -30.651 1.00 85.50 94 ALA A C 1
ATOM 659 O O . ALA A 1 94 ? 12.366 -3.994 -29.980 1.00 85.50 94 ALA A O 1
ATOM 660 N N . GLN A 1 95 ? 14.529 -3.694 -30.495 1.00 85.25 95 GLN A N 1
ATOM 661 C CA . GLN A 1 95 ? 15.020 -4.670 -29.517 1.00 85.25 95 GLN A CA 1
ATOM 662 C C . GLN A 1 95 ? 14.742 -4.229 -28.078 1.00 85.25 95 GLN A C 1
ATOM 664 O O . GLN A 1 95 ? 14.354 -5.044 -27.235 1.00 85.25 95 GLN A O 1
ATOM 669 N N . LEU A 1 96 ? 14.922 -2.940 -27.803 1.00 83.38 96 LEU A N 1
ATOM 670 C CA . LEU A 1 96 ? 14.723 -2.352 -26.491 1.00 83.38 96 LEU A CA 1
ATOM 671 C C . LEU A 1 96 ? 13.240 -2.339 -26.110 1.00 83.38 96 LEU A C 1
ATOM 673 O O . LEU A 1 96 ? 12.908 -2.746 -25.000 1.00 83.38 96 LEU A O 1
ATOM 677 N N . GLY A 1 97 ? 12.347 -1.990 -27.041 1.00 83.88 97 GLY A N 1
ATOM 678 C CA . GLY A 1 97 ? 10.899 -2.095 -26.852 1.00 83.88 97 GLY A CA 1
ATOM 679 C C . GLY A 1 97 ? 10.470 -3.516 -26.477 1.00 83.88 97 GLY A C 1
ATOM 680 O O . GLY A 1 97 ? 9.840 -3.721 -25.442 1.00 83.88 97 GLY A O 1
ATOM 681 N N . GLN A 1 98 ? 10.922 -4.524 -27.229 1.00 84.75 98 GLN A N 1
ATOM 682 C CA . GLN A 1 98 ? 10.630 -5.935 -26.930 1.00 84.75 98 GLN A CA 1
ATOM 683 C C . GLN A 1 98 ? 11.224 -6.413 -25.596 1.00 84.75 98 GLN A C 1
ATOM 685 O O . GLN A 1 98 ? 10.690 -7.318 -24.947 1.00 84.75 98 GLN A O 1
ATOM 690 N N . PHE A 1 99 ? 12.382 -5.889 -25.195 1.00 82.88 99 PHE A N 1
ATOM 691 C CA . PHE A 1 99 ? 12.983 -6.201 -23.899 1.00 82.88 99 PHE A CA 1
ATOM 692 C C . PHE A 1 99 ? 12.180 -5.582 -22.755 1.00 82.88 99 PHE A C 1
ATOM 694 O O . PHE A 1 99 ? 11.814 -6.292 -21.819 1.00 82.88 99 PHE A O 1
ATOM 701 N N . LEU A 1 100 ? 11.852 -4.293 -22.861 1.00 81.81 100 LEU A N 1
ATOM 702 C CA . LEU A 1 100 ? 11.058 -3.579 -21.869 1.00 81.81 100 LEU A CA 1
ATOM 703 C C . LEU A 1 100 ? 9.678 -4.215 -21.711 1.00 81.81 100 LEU A C 1
ATOM 705 O O . LEU A 1 100 ? 9.275 -4.495 -20.590 1.00 81.81 100 LEU A O 1
ATOM 709 N N . GLU A 1 101 ? 8.986 -4.543 -22.802 1.00 81.44 101 GLU A N 1
ATOM 710 C CA . GLU A 1 101 ? 7.697 -5.243 -22.740 1.00 81.44 101 GLU A CA 1
ATOM 711 C C . GLU A 1 101 ? 7.790 -6.583 -22.003 1.00 81.44 101 GLU A C 1
ATOM 713 O O . GLU A 1 101 ? 6.905 -6.922 -21.219 1.00 81.44 101 GLU A O 1
ATOM 718 N N . ARG A 1 102 ? 8.864 -7.353 -22.209 1.00 83.62 102 ARG A N 1
ATOM 719 C CA . ARG A 1 102 ? 9.070 -8.625 -21.498 1.00 83.62 102 ARG A CA 1
ATOM 720 C C . ARG A 1 102 ? 9.368 -8.419 -20.016 1.00 83.62 102 ARG A C 1
ATOM 722 O O . ARG A 1 102 ? 8.842 -9.156 -19.189 1.00 83.62 102 ARG A O 1
ATOM 729 N N . GLU A 1 103 ? 10.184 -7.430 -19.681 1.00 77.50 103 GLU A N 1
ATOM 730 C CA . GLU A 1 103 ? 10.647 -7.181 -18.312 1.00 77.50 103 GLU A CA 1
ATOM 731 C C . GLU A 1 103 ? 9.668 -6.352 -17.463 1.00 77.50 103 GLU A C 1
ATOM 733 O O . GLU A 1 103 ? 9.748 -6.390 -16.233 1.00 77.50 103 GLU A O 1
ATOM 738 N N . MET A 1 104 ? 8.740 -5.623 -18.091 1.00 75.88 104 MET A N 1
ATOM 739 C CA . MET A 1 104 ? 7.648 -4.898 -17.426 1.00 75.88 104 MET A CA 1
ATOM 740 C C . MET A 1 104 ? 6.419 -5.777 -17.152 1.00 75.88 104 MET A C 1
ATOM 742 O O . MET A 1 104 ? 5.562 -5.396 -16.353 1.00 75.88 104 MET A O 1
ATOM 746 N N . ARG A 1 105 ? 6.301 -6.955 -17.785 1.00 75.56 105 ARG A N 1
ATOM 747 C CA . ARG A 1 105 ? 5.231 -7.918 -17.469 1.00 75.56 105 ARG A CA 1
ATOM 748 C C . ARG A 1 105 ? 5.365 -8.430 -16.036 1.00 75.56 105 ARG A C 1
ATOM 750 O O . ARG A 1 105 ? 6.453 -8.459 -15.466 1.00 75.56 105 ARG A O 1
ATOM 757 N N . GLN A 1 106 ? 4.240 -8.859 -15.460 1.00 65.25 106 GLN A N 1
ATOM 758 C CA . GLN A 1 106 ? 4.175 -9.382 -14.096 1.00 65.25 106 GLN A CA 1
ATOM 759 C C . GLN A 1 106 ? 5.219 -10.494 -13.886 1.00 65.25 106 GLN A C 1
ATOM 761 O O . GLN A 1 106 ? 5.156 -11.536 -14.535 1.00 65.25 106 GLN A O 1
ATOM 766 N N . GLY A 1 107 ? 6.186 -10.252 -12.993 1.00 71.56 107 GLY A N 1
ATOM 767 C CA . GLY A 1 107 ? 7.308 -11.162 -12.718 1.00 71.56 107 GLY A CA 1
ATOM 768 C C . GLY A 1 107 ? 8.636 -10.828 -13.416 1.00 71.56 107 GLY A C 1
ATOM 769 O O . GLY A 1 107 ? 9.636 -11.477 -13.117 1.00 71.56 107 GLY A O 1
ATOM 770 N N . GLY A 1 108 ? 8.682 -9.822 -14.293 1.00 75.00 108 GLY A N 1
ATOM 771 C CA . GLY A 1 108 ? 9.921 -9.326 -14.894 1.00 75.00 108 GLY A CA 1
ATOM 772 C C . GLY A 1 108 ? 10.782 -8.512 -13.920 1.00 75.00 108 GLY A C 1
ATOM 773 O O . GLY A 1 108 ? 10.324 -8.044 -12.873 1.00 75.00 108 GLY A O 1
ATOM 774 N N . ARG A 1 109 ? 12.067 -8.344 -14.244 1.00 74.94 109 ARG A N 1
ATOM 775 C CA . ARG A 1 109 ? 13.065 -7.714 -13.361 1.00 74.94 109 ARG A CA 1
ATOM 776 C C . ARG A 1 109 ? 12.831 -6.216 -13.175 1.00 74.94 109 ARG A C 1
ATOM 778 O O . ARG A 1 109 ? 13.321 -5.654 -12.195 1.00 74.94 109 ARG A O 1
ATOM 785 N N . LEU A 1 110 ? 12.088 -5.591 -14.089 1.00 70.88 110 LEU A N 1
ATOM 786 C CA . LEU A 1 110 ? 11.700 -4.180 -14.025 1.00 70.88 110 LEU A CA 1
ATOM 787 C C . LEU A 1 110 ? 10.307 -3.979 -13.410 1.00 70.88 110 LEU A C 1
ATOM 789 O O . LEU A 1 110 ? 10.002 -2.886 -12.950 1.00 70.88 110 LEU A O 1
ATOM 793 N N . TRP A 1 111 ? 9.485 -5.029 -13.330 1.00 71.19 111 TRP A N 1
ATOM 794 C CA . TRP A 1 111 ? 8.142 -4.971 -12.741 1.00 71.19 111 TRP A CA 1
ATOM 795 C C . TRP A 1 111 ? 8.151 -4.774 -11.217 1.00 71.19 111 TRP A C 1
ATOM 797 O O . TRP A 1 111 ? 7.231 -4.186 -10.656 1.00 71.19 111 TRP A O 1
ATOM 807 N N . ARG A 1 112 ? 9.188 -5.263 -10.526 1.00 64.19 112 ARG A N 1
ATOM 808 C CA . ARG A 1 112 ? 9.273 -5.249 -9.058 1.00 64.19 112 ARG A CA 1
ATOM 809 C C . ARG A 1 112 ? 10.429 -4.374 -8.579 1.00 64.19 112 ARG A C 1
ATOM 811 O O . ARG A 1 112 ? 11.392 -4.886 -8.021 1.00 64.19 112 ARG A O 1
ATOM 818 N N . ARG A 1 113 ? 10.352 -3.068 -8.823 1.00 55.38 113 ARG A N 1
ATOM 819 C CA . ARG A 1 113 ? 11.116 -2.039 -8.094 1.00 55.38 113 ARG A CA 1
ATOM 820 C C . ARG A 1 113 ? 10.391 -0.692 -8.224 1.00 55.38 113 ARG A C 1
ATOM 822 O O . ARG A 1 113 ? 10.857 0.214 -8.903 1.00 55.38 113 ARG A O 1
ATOM 829 N N . ALA A 1 114 ? 9.225 -0.610 -7.595 1.00 48.72 114 ALA A N 1
ATOM 830 C CA . ALA A 1 114 ? 8.590 0.622 -7.144 1.00 48.72 114 ALA A CA 1
ATOM 831 C C . ALA A 1 114 ? 7.974 0.322 -5.776 1.00 48.72 114 ALA A C 1
ATOM 833 O O . ALA A 1 114 ? 7.435 -0.804 -5.634 1.00 48.72 114 ALA A O 1
#